Protein AF-A0A257XFT4-F1 (afdb_monomer_lite)

Structure (mmCIF, N/CA/C/O backbone):
data_AF-A0A257XFT4-F1
#
_entry.id   AF-A0A257XFT4-F1
#
loop_
_atom_site.group_PDB
_atom_site.id
_atom_site.type_symbol
_atom_site.label_atom_id
_atom_site.label_alt_id
_atom_site.label_comp_id
_atom_site.label_asym_id
_atom_site.label_entity_id
_atom_site.label_seq_id
_atom_site.pdbx_PDB_ins_code
_atom_site.Cartn_x
_atom_site.Cartn_y
_atom_site.Cartn_z
_atom_site.occupancy
_atom_site.B_iso_or_equiv
_atom_site.auth_seq_id
_atom_site.auth_comp_id
_atom_site.auth_asym_id
_atom_site.auth_atom_id
_atom_site.pdbx_PDB_model_num
ATOM 1 N N . GLY A 1 1 ? -15.581 -16.967 25.546 1.00 75.31 1 GLY A N 1
ATOM 2 C CA . GLY A 1 1 ? -16.459 -15.877 25.066 1.00 75.31 1 GLY A CA 1
ATOM 3 C C . GLY A 1 1 ? -16.541 -15.913 23.550 1.00 75.31 1 GLY A C 1
ATOM 4 O O . GLY A 1 1 ? -15.642 -16.477 22.939 1.00 75.31 1 GLY A O 1
ATOM 5 N N . LYS A 1 2 ? -17.598 -15.356 22.944 1.00 85.50 2 LYS A N 1
ATOM 6 C CA . LYS A 1 2 ? -17.711 -15.207 21.481 1.00 85.50 2 LYS A CA 1
ATOM 7 C C . LYS A 1 2 ? -17.192 -13.823 21.091 1.00 85.50 2 LYS A C 1
ATOM 9 O O . LYS A 1 2 ? -17.769 -12.830 21.520 1.00 85.50 2 LYS A O 1
ATOM 14 N N . LEU A 1 3 ? -16.100 -13.761 20.333 1.00 91.31 3 LEU A N 1
ATOM 15 C CA . LEU A 1 3 ? -15.593 -12.497 19.798 1.00 91.31 3 LEU A CA 1
ATOM 16 C C . LEU A 1 3 ? -16.538 -12.022 18.689 1.00 91.31 3 LEU A C 1
ATOM 18 O O . LEU A 1 3 ? -16.846 -12.787 17.775 1.00 91.31 3 LEU A O 1
ATOM 22 N N . VAL A 1 4 ? -16.999 -10.777 18.785 1.00 93.69 4 VAL A N 1
ATOM 23 C CA . VAL A 1 4 ? -17.816 -10.112 17.764 1.00 93.69 4 VAL A CA 1
ATOM 24 C C . VAL A 1 4 ? -17.033 -8.904 17.268 1.00 93.69 4 VAL A C 1
ATOM 26 O O . VAL A 1 4 ? -16.376 -8.224 18.053 1.00 93.69 4 VAL A O 1
ATOM 29 N N . LYS A 1 5 ? -17.057 -8.679 15.954 1.00 93.38 5 LYS A N 1
ATOM 30 C CA . LYS A 1 5 ? -16.371 -7.555 15.321 1.00 93.38 5 LYS A CA 1
ATOM 31 C C . LYS A 1 5 ? -17.011 -6.236 15.768 1.00 93.38 5 LYS A C 1
ATOM 33 O O . LYS A 1 5 ? -18.232 -6.122 15.751 1.00 93.38 5 LYS A O 1
ATOM 38 N N . ASP A 1 6 ? -16.176 -5.269 16.125 1.00 94.38 6 ASP A N 1
ATOM 39 C CA . ASP A 1 6 ? -16.593 -3.905 16.455 1.00 94.38 6 ASP A CA 1
ATOM 40 C C . ASP A 1 6 ? -16.508 -2.987 15.212 1.00 94.38 6 ASP A C 1
ATOM 42 O O . ASP A 1 6 ? -16.475 -3.452 14.065 1.00 94.38 6 ASP A O 1
ATOM 46 N N . GLN A 1 7 ? -16.479 -1.676 15.427 1.00 95.06 7 GLN A N 1
ATOM 47 C CA . GLN A 1 7 ? -16.328 -0.655 14.401 1.00 95.06 7 GLN A CA 1
ATOM 48 C C . GLN A 1 7 ? -15.032 -0.801 13.584 1.00 95.06 7 GLN A C 1
ATOM 50 O O . GLN A 1 7 ? -14.048 -1.428 13.985 1.00 95.06 7 GLN A O 1
ATOM 55 N N . LEU A 1 8 ? -15.039 -0.209 12.386 1.00 95.56 8 LEU A N 1
ATOM 56 C CA . LEU A 1 8 ? -13.880 -0.188 11.500 1.00 95.56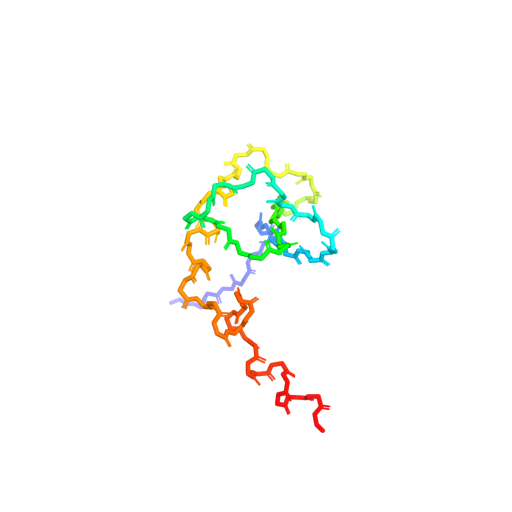 8 LEU A CA 1
ATOM 57 C C . LEU A 1 8 ? -12.747 0.619 12.145 1.00 95.56 8 LEU A C 1
AT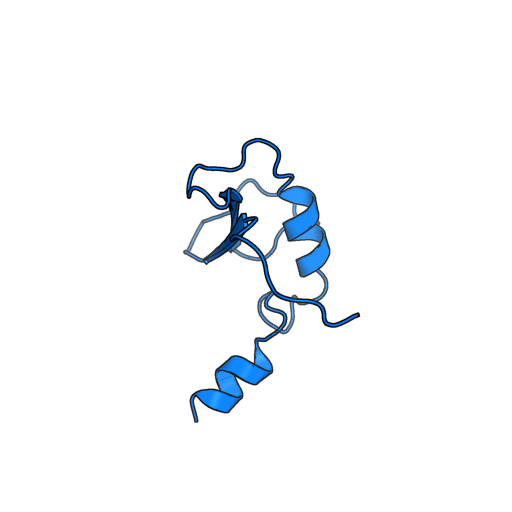OM 59 O O . LEU A 1 8 ? -12.919 1.796 12.430 1.00 95.56 8 LEU A O 1
ATOM 63 N N . ALA A 1 9 ? -11.584 0.000 12.343 1.00 95.06 9 ALA A N 1
ATOM 64 C CA . ALA A 1 9 ? -10.444 0.675 12.965 1.00 95.06 9 ALA A CA 1
ATOM 65 C C . ALA A 1 9 ? -9.642 1.529 11.967 1.00 95.06 9 ALA A C 1
ATOM 67 O O . ALA A 1 9 ? -9.261 2.660 12.270 1.00 95.06 9 ALA A O 1
ATOM 68 N N . ALA A 1 10 ? -9.372 0.990 10.775 1.00 96.31 10 ALA A N 1
ATOM 69 C CA . ALA A 1 10 ? -8.555 1.633 9.752 1.00 96.31 10 ALA A CA 1
ATOM 70 C C . ALA A 1 10 ? -8.767 0.989 8.376 1.00 96.31 10 ALA A C 1
A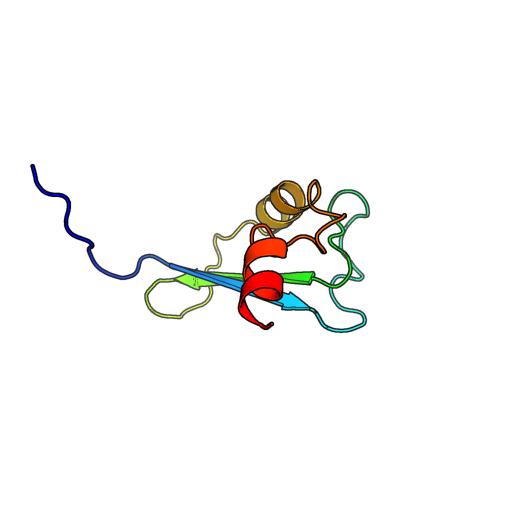TOM 72 O O . ALA A 1 10 ? -9.205 -0.160 8.275 1.00 96.31 10 ALA A O 1
ATOM 73 N N . VAL A 1 11 ? -8.386 1.721 7.330 1.00 97.56 11 VAL A N 1
ATOM 74 C CA . VAL A 1 11 ? -8.290 1.232 5.951 1.00 97.56 11 VAL A CA 1
ATOM 75 C C . VAL A 1 11 ? -6.879 1.493 5.437 1.00 97.56 11 VAL A C 1
ATOM 77 O O . VAL A 1 11 ? -6.362 2.601 5.559 1.00 97.56 11 VAL A O 1
ATOM 80 N N . PHE A 1 12 ? -6.258 0.478 4.842 1.00 97.31 12 PHE A N 1
ATOM 81 C CA . PHE A 1 12 ? -4.934 0.581 4.230 1.00 97.31 12 PHE A CA 1
ATOM 82 C C . PHE A 1 12 ? -5.053 0.359 2.728 1.00 97.31 12 PHE A C 1
ATOM 84 O O . PHE A 1 12 ? -5.759 -0.546 2.286 1.00 97.31 12 PHE A O 1
ATOM 91 N N . VAL A 1 13 ? -4.366 1.193 1.954 1.00 96.94 13 VAL A N 1
ATOM 92 C CA . VAL A 1 13 ? -4.427 1.192 0.493 1.00 96.94 13 VAL A CA 1
ATOM 93 C C . VAL A 1 13 ? -3.017 1.115 -0.069 1.00 96.94 13 VAL A C 1
ATOM 95 O O . VAL A 1 13 ? -2.101 1.792 0.403 1.00 96.94 13 VAL A O 1
ATOM 98 N N . MET A 1 14 ? -2.868 0.297 -1.105 1.00 97.00 14 MET A N 1
ATOM 99 C CA . MET A 1 14 ? -1.693 0.255 -1.963 1.00 97.00 14 MET A CA 1
ATOM 100 C C .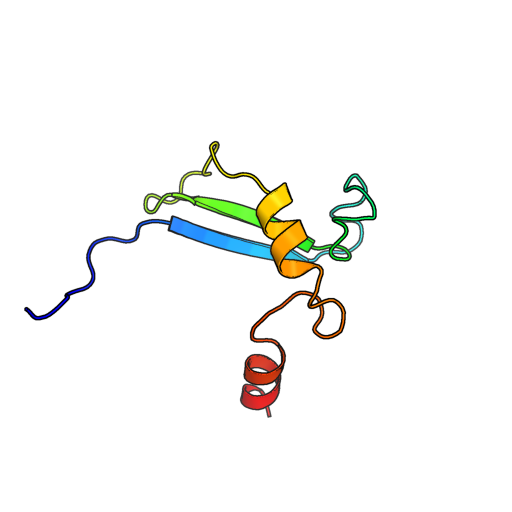 MET A 1 14 ? -2.123 0.655 -3.372 1.00 97.00 14 MET A C 1
ATOM 102 O O . MET A 1 14 ? -3.087 0.102 -3.896 1.00 97.00 14 MET A O 1
ATOM 106 N N . GLY A 1 15 ? -1.422 1.612 -3.976 1.00 96.12 15 GLY A N 1
ATOM 107 C CA . GLY A 1 15 ? -1.662 2.051 -5.350 1.00 96.12 15 GLY A CA 1
ATOM 108 C C . GLY A 1 15 ? -0.379 2.014 -6.169 1.00 96.12 15 GLY A C 1
ATOM 109 O O . GLY A 1 15 ? 0.683 2.364 -5.656 1.00 96.12 15 GLY A O 1
ATOM 110 N N . LYS A 1 16 ? -0.477 1.596 -7.431 1.00 95.69 16 LYS A N 1
ATOM 111 C CA . LYS A 1 16 ? 0.651 1.515 -8.365 1.00 95.69 16 LYS A CA 1
ATOM 112 C C . LYS A 1 16 ? 0.350 2.334 -9.609 1.00 95.69 16 LYS A C 1
ATOM 114 O O . LYS A 1 16 ? -0.711 2.167 -10.204 1.00 95.69 16 LYS A O 1
ATOM 119 N N . ASN A 1 17 ? 1.285 3.188 -10.009 1.00 96.25 17 ASN A N 1
ATOM 120 C CA . ASN A 1 17 ? 1.194 3.958 -11.247 1.00 96.25 17 ASN A CA 1
ATOM 121 C C . ASN A 1 17 ? 2.607 4.308 -11.738 1.00 96.25 17 ASN A C 1
ATOM 123 O O . ASN A 1 17 ? 3.459 4.566 -10.888 1.00 96.25 17 ASN A O 1
ATOM 127 N N . PRO A 1 18 ? 2.881 4.363 -13.055 1.00 96.44 18 PRO A N 1
ATOM 128 C CA . PRO A 1 18 ? 4.227 4.621 -13.554 1.00 96.44 18 PRO A CA 1
ATOM 129 C C . PRO A 1 18 ? 4.865 5.880 -12.958 1.00 96.44 18 PRO A C 1
ATOM 131 O O . PRO A 1 18 ? 4.259 6.953 -12.930 1.00 96.44 18 PRO A O 1
ATOM 134 N N . GLY A 1 19 ? 6.103 5.743 -12.481 1.00 93.12 19 GLY A N 1
A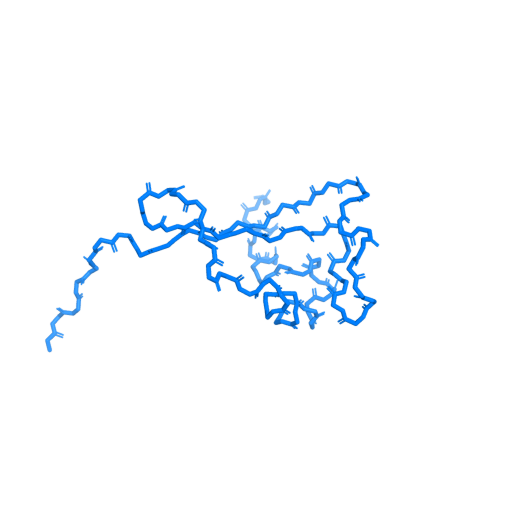TOM 135 C CA . GLY A 1 19 ? 6.896 6.848 -11.932 1.00 93.12 19 GLY A CA 1
ATOM 136 C C . GLY A 1 19 ? 6.588 7.208 -10.475 1.00 93.12 19 GLY A C 1
ATOM 137 O O . GLY A 1 19 ? 7.234 8.093 -9.906 1.00 93.12 19 GLY A O 1
ATOM 138 N N . TRP A 1 20 ? 5.637 6.531 -9.833 1.00 94.88 20 TRP A N 1
ATOM 139 C CA . TRP A 1 20 ? 5.410 6.693 -8.401 1.00 94.88 20 TRP A CA 1
ATOM 140 C C . TRP A 1 20 ? 6.553 6.103 -7.571 1.00 94.88 20 TRP A C 1
ATOM 142 O O . TRP A 1 20 ? 7.266 5.201 -7.990 1.00 94.88 20 TRP A O 1
ATOM 152 N N . GLY A 1 21 ? 6.761 6.636 -6.364 1.00 86.69 21 GLY A N 1
ATOM 153 C CA . GLY A 1 21 ? 7.800 6.127 -5.463 1.00 86.69 21 GLY A CA 1
ATOM 154 C C . GLY A 1 21 ? 9.237 6.391 -5.935 1.00 86.69 21 GLY A C 1
ATOM 155 O O . GLY A 1 21 ? 10.168 5.804 -5.389 1.00 86.69 21 GLY A O 1
ATOM 156 N N . ALA A 1 22 ? 9.447 7.290 -6.905 1.00 89.31 22 ALA A N 1
ATOM 157 C CA . ALA A 1 22 ? 10.774 7.623 -7.430 1.00 89.31 22 ALA A CA 1
ATOM 158 C C . ALA A 1 22 ? 11.772 8.086 -6.348 1.00 89.31 22 ALA A C 1
ATOM 160 O O . ALA A 1 22 ? 12.959 7.792 -6.456 1.00 89.31 22 ALA A O 1
ATOM 161 N N . GLY A 1 23 ? 11.292 8.757 -5.294 1.00 88.56 23 GLY A N 1
ATOM 162 C CA . GLY A 1 23 ? 12.109 9.232 -4.169 1.00 88.56 23 GLY A CA 1
ATOM 163 C C . GLY A 1 23 ? 12.348 8.214 -3.045 1.00 88.56 23 GLY A C 1
ATOM 164 O O . GLY A 1 23 ? 12.925 8.570 -2.023 1.00 88.56 23 GLY A O 1
ATOM 165 N N . VAL A 1 24 ? 11.879 6.971 -3.184 1.00 90.12 24 VAL A N 1
ATOM 166 C CA . VAL A 1 24 ? 12.006 5.943 -2.140 1.00 90.12 24 VAL A CA 1
ATOM 167 C C . VAL A 1 24 ? 13.397 5.295 -2.202 1.00 90.12 24 VAL A C 1
ATOM 169 O O . VAL A 1 24 ? 13.833 4.924 -3.297 1.00 90.12 24 VAL A O 1
ATOM 172 N N . PRO A 1 25 ? 14.095 5.100 -1.062 1.00 89.75 25 PRO A N 1
ATOM 173 C CA . PRO A 1 25 ? 15.388 4.418 -1.033 1.00 89.75 25 PRO A CA 1
ATOM 174 C C . PRO A 1 25 ? 15.329 3.023 -1.664 1.00 89.75 25 PRO A C 1
ATOM 176 O O . PRO A 1 25 ? 14.360 2.292 -1.471 1.00 89.75 25 PRO A O 1
ATOM 179 N N . ALA A 1 26 ? 16.395 2.609 -2.356 1.00 87.06 26 ALA A N 1
ATOM 180 C CA . ALA A 1 26 ? 16.427 1.338 -3.091 1.00 87.06 26 ALA A CA 1
ATOM 181 C C . ALA A 1 26 ? 16.079 0.112 -2.222 1.00 87.06 26 ALA A C 1
ATOM 183 O O . ALA A 1 26 ? 15.348 -0.767 -2.671 1.00 87.06 26 ALA A O 1
ATOM 184 N N . ALA A 1 27 ? 16.530 0.082 -0.962 1.00 86.62 27 ALA A N 1
ATOM 185 C CA . ALA A 1 27 ? 16.239 -1.003 -0.016 1.00 86.62 27 ALA A CA 1
ATOM 186 C C . ALA A 1 27 ? 14.745 -1.130 0.353 1.00 86.62 27 ALA A C 1
ATOM 188 O O . ALA A 1 27 ? 14.296 -2.186 0.795 1.00 86.62 27 ALA A O 1
ATOM 189 N N . GLN A 1 28 ? 13.974 -0.059 0.164 1.00 87.06 28 GLN A N 1
ATOM 190 C CA . GLN A 1 28 ? 12.541 0.033 0.452 1.00 87.06 28 GLN A CA 1
ATOM 191 C C . GLN A 1 28 ? 11.725 0.246 -0.829 1.00 87.06 28 GLN A C 1
ATOM 193 O O . GLN A 1 28 ? 10.557 0.637 -0.773 1.00 87.06 28 GLN A O 1
ATOM 198 N N . LYS A 1 29 ? 12.341 0.063 -2.002 1.00 91.06 29 LYS A N 1
ATOM 199 C CA . LYS A 1 29 ? 11.665 0.290 -3.269 1.00 91.06 29 LYS A CA 1
ATOM 200 C C . LYS A 1 29 ? 10.844 -0.938 -3.634 1.00 91.06 29 LYS A C 1
ATOM 202 O O . LYS A 1 29 ? 11.369 -1.989 -3.994 1.00 91.06 29 LYS A O 1
ATOM 207 N N . ASN A 1 30 ? 9.532 -0.766 -3.577 1.00 94.69 30 ASN A N 1
ATOM 208 C CA . ASN A 1 30 ? 8.551 -1.757 -3.986 1.00 94.69 30 ASN A CA 1
ATOM 209 C C . ASN A 1 30 ? 8.053 -1.388 -5.388 1.00 94.69 30 ASN A C 1
ATOM 211 O O . ASN A 1 30 ? 6.901 -1.003 -5.538 1.00 94.69 30 ASN A O 1
ATOM 215 N N . GLY A 1 31 ? 8.930 -1.370 -6.397 1.00 92.19 31 GLY A N 1
ATOM 216 C CA . GLY A 1 31 ? 8.586 -0.840 -7.725 1.00 92.19 31 GLY A CA 1
ATOM 217 C C . GLY A 1 31 ? 7.994 0.578 -7.654 1.00 92.19 31 GLY A C 1
ATOM 218 O O . GLY A 1 31 ? 8.557 1.440 -6.977 1.00 92.19 31 GLY A O 1
ATOM 219 N N . ASP A 1 32 ? 6.836 0.769 -8.295 1.00 95.75 32 ASP A N 1
ATOM 220 C CA . ASP A 1 32 ? 6.092 2.038 -8.326 1.00 95.75 32 ASP A CA 1
ATOM 221 C C . ASP A 1 32 ? 4.888 2.060 -7.353 1.00 95.75 32 ASP A C 1
ATOM 223 O O . ASP A 1 32 ? 3.887 2.746 -7.573 1.00 95.75 32 ASP A O 1
ATOM 227 N N . TRP A 1 33 ? 4.945 1.277 -6.268 1.00 96.81 33 TRP A N 1
ATOM 228 C CA . TRP A 1 33 ? 3.887 1.239 -5.255 1.00 96.81 33 TRP A CA 1
ATOM 229 C C . TRP A 1 33 ? 3.977 2.406 -4.249 1.00 96.81 33 TRP A C 1
ATOM 231 O O . TRP A 1 33 ? 5.034 2.708 -3.671 1.00 96.81 33 TRP A O 1
ATOM 241 N N . ILE A 1 34 ? 2.824 3.013 -3.961 1.00 95.44 34 ILE A N 1
ATOM 242 C CA . ILE A 1 34 ? 2.578 3.955 -2.862 1.00 95.44 34 ILE A CA 1
ATOM 243 C C . ILE A 1 34 ? 1.630 3.315 -1.854 1.00 95.44 34 ILE A C 1
ATOM 245 O O . ILE A 1 34 ? 0.696 2.604 -2.218 1.00 95.44 34 ILE A O 1
ATOM 249 N N . TYR A 1 35 ? 1.882 3.604 -0.582 1.00 96.62 35 TYR A N 1
ATOM 250 C CA . TYR A 1 35 ? 1.097 3.135 0.549 1.00 96.62 35 TYR A CA 1
ATOM 251 C C . TYR A 1 35 ? 0.371 4.327 1.166 1.00 96.62 35 TYR A C 1
ATOM 253 O O . TYR A 1 35 ? 0.911 5.431 1.234 1.00 96.62 35 TYR A O 1
ATOM 261 N N . SER A 1 36 ? -0.860 4.113 1.608 1.00 96.62 36 SER A 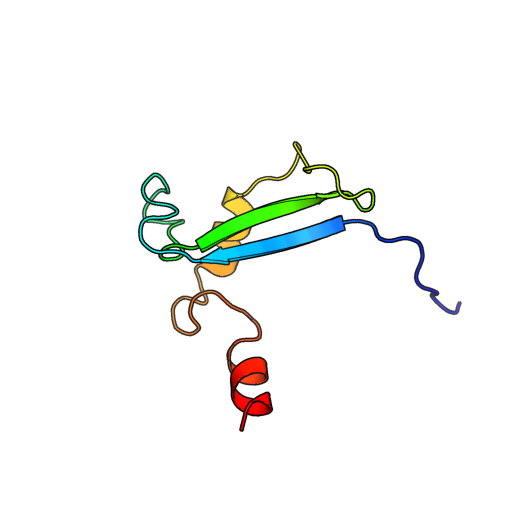N 1
ATOM 262 C CA . SER A 1 36 ? -1.656 5.109 2.319 1.00 96.62 36 SER A CA 1
ATOM 263 C C . SER A 1 36 ? -2.482 4.423 3.393 1.00 96.62 36 SER A C 1
ATOM 265 O O . SER A 1 36 ? -2.906 3.278 3.236 1.00 96.62 36 SER A O 1
ATOM 267 N N . ALA A 1 37 ? -2.688 5.119 4.500 1.00 97.88 37 ALA A N 1
ATOM 268 C CA . ALA A 1 37 ? -3.483 4.633 5.612 1.00 97.88 37 ALA A CA 1
ATOM 269 C C . ALA A 1 37 ? -4.520 5.686 5.983 1.00 97.88 37 ALA A C 1
ATOM 271 O O . ALA A 1 37 ? -4.226 6.881 6.000 1.00 97.88 37 ALA A O 1
ATOM 272 N N . PHE A 1 38 ? -5.716 5.224 6.312 1.00 97.88 38 PHE A N 1
ATOM 273 C CA . PHE A 1 38 ? -6.851 6.038 6.707 1.00 97.88 38 PHE A CA 1
ATOM 274 C C . PHE A 1 38 ? -7.406 5.498 8.020 1.00 97.88 38 PHE A C 1
ATOM 276 O O . PHE A 1 38 ? -7.394 4.288 8.266 1.00 97.88 38 PHE A O 1
ATOM 283 N N . LYS A 1 39 ? -7.883 6.395 8.875 1.00 97.81 39 LYS A N 1
ATOM 284 C CA . LYS A 1 39 ? -8.627 6.036 10.084 1.00 97.81 39 LYS A CA 1
ATOM 285 C C . LYS A 1 39 ? -9.955 5.381 9.695 1.00 97.81 39 LYS A C 1
ATOM 287 O O . LYS A 1 39 ? -10.409 5.513 8.560 1.00 97.81 39 LYS A O 1
ATOM 292 N N . GLY A 1 40 ? -10.610 4.708 10.637 1.00 96.31 40 GLY A N 1
ATOM 293 C CA . GLY A 1 40 ? -11.951 4.146 10.429 1.00 96.31 40 GLY A CA 1
ATOM 294 C C . GLY A 1 40 ? -13.008 5.164 9.985 1.00 96.31 40 GLY A C 1
ATOM 295 O O . GLY A 1 40 ? -13.971 4.808 9.315 1.00 96.31 40 GLY A O 1
ATOM 296 N N . THR A 1 41 ? -12.782 6.433 10.316 1.00 95.38 41 THR A N 1
ATOM 297 C CA . THR A 1 41 ? -13.560 7.618 9.929 1.00 95.38 41 THR A CA 1
ATOM 298 C C . THR A 1 41 ? -13.301 8.087 8.493 1.00 95.38 41 THR A C 1
ATOM 300 O O . THR A 1 41 ? -14.046 8.912 7.976 1.00 95.38 41 THR A O 1
ATOM 303 N N . GLY A 1 42 ? -12.261 7.567 7.833 1.00 95.56 42 GLY A N 1
ATOM 304 C CA . GLY A 1 42 ? -11.886 7.903 6.458 1.00 95.56 42 GLY A CA 1
ATOM 305 C C . GLY A 1 42 ? -10.847 9.019 6.324 1.00 95.56 42 GLY A C 1
ATOM 306 O O . GLY A 1 42 ? -10.322 9.216 5.229 1.00 95.56 42 GLY A O 1
ATOM 307 N N . GLU A 1 43 ? -10.484 9.725 7.400 1.00 97.50 43 GLU A N 1
ATOM 308 C CA . GLU A 1 43 ? -9.409 10.723 7.319 1.00 97.50 43 GLU A CA 1
ATOM 309 C C . GLU A 1 43 ? -8.030 10.060 7.164 1.00 97.50 43 GLU A C 1
ATOM 311 O O . GLU A 1 43 ? -7.807 8.970 7.706 1.00 97.50 43 GLU A O 1
ATOM 316 N N . PRO A 1 44 ? -7.062 10.718 6.495 1.00 97.19 44 PRO A N 1
ATOM 317 C CA . PRO A 1 44 ? -5.686 10.240 6.448 1.00 97.19 44 PRO A CA 1
ATOM 318 C C . PRO A 1 44 ? -5.115 9.981 7.846 1.00 97.19 44 PRO A C 1
ATOM 320 O O . PRO A 1 44 ? -5.266 10.780 8.774 1.00 97.19 44 PRO A O 1
ATOM 323 N N . ASN A 1 45 ? -4.411 8.863 7.995 1.00 96.75 45 ASN A N 1
ATOM 324 C CA . ASN A 1 45 ? -3.719 8.530 9.227 1.00 96.75 45 ASN A CA 1
ATOM 325 C C . ASN A 1 45 ? -2.310 9.147 9.228 1.00 96.75 45 ASN A C 1
ATOM 327 O O . ASN A 1 45 ? -1.366 8.567 8.692 1.00 96.75 45 ASN A O 1
ATOM 331 N N . GLY A 1 46 ? -2.167 10.315 9.861 1.00 93.81 46 GLY A N 1
ATOM 332 C CA . GLY A 1 46 ? -0.886 11.024 9.987 1.00 93.81 46 GLY A CA 1
ATOM 333 C C . GLY A 1 46 ? 0.177 10.312 10.837 1.00 93.81 46 GLY A C 1
ATOM 334 O O . GLY A 1 46 ? 1.347 10.680 10.783 1.00 93.81 46 GLY A O 1
ATOM 335 N N . GLU A 1 47 ? -0.194 9.282 11.599 1.00 94.75 47 GLU A N 1
ATOM 336 C CA . GLU A 1 47 ? 0.741 8.507 12.424 1.00 94.75 47 GLU A CA 1
ATOM 337 C C . GLU A 1 47 ? 1.372 7.335 11.657 1.00 94.75 47 GLU A C 1
ATOM 339 O O . GLU A 1 47 ? 2.346 6.734 12.122 1.00 94.75 47 GLU A O 1
ATOM 344 N N . ALA A 1 48 ? 0.851 7.020 10.467 1.00 94.75 48 ALA A N 1
ATOM 345 C CA . ALA A 1 48 ? 1.310 5.900 9.662 1.00 94.75 48 ALA A CA 1
ATOM 346 C C . ALA A 1 48 ? 2.783 6.051 9.245 1.00 94.75 48 ALA A C 1
ATOM 348 O O . ALA A 1 48 ? 3.223 7.096 8.765 1.00 94.75 48 ALA A O 1
ATOM 349 N N . LYS A 1 49 ? 3.555 4.971 9.407 1.00 95.00 49 LYS A N 1
ATOM 350 C CA . LYS A 1 49 ? 4.977 4.906 9.043 1.00 95.00 49 LYS A CA 1
ATOM 351 C C . LYS A 1 49 ? 5.148 4.077 7.774 1.00 95.00 49 LYS A C 1
ATOM 353 O O . LYS A 1 49 ? 5.269 2.861 7.841 1.00 95.00 49 LYS A O 1
ATOM 358 N N . TYR A 1 50 ? 5.159 4.725 6.611 1.00 94.06 50 TYR A N 1
ATOM 359 C CA . TYR A 1 50 ? 5.160 4.020 5.320 1.00 94.06 50 TYR A CA 1
ATOM 360 C C . TYR A 1 50 ? 6.416 3.180 5.053 1.00 94.06 50 TYR A C 1
ATOM 362 O O . TYR A 1 50 ? 6.360 2.214 4.293 1.00 94.06 50 TYR A O 1
ATOM 370 N N . ASP A 1 51 ? 7.523 3.489 5.721 1.00 94.06 51 ASP A N 1
ATOM 371 C CA . ASP A 1 51 ? 8.766 2.719 5.637 1.00 94.06 51 ASP A CA 1
ATOM 372 C C . ASP A 1 51 ? 8.590 1.283 6.152 1.00 94.06 51 ASP A C 1
ATOM 374 O O . ASP A 1 51 ? 9.185 0.346 5.608 1.00 94.06 51 ASP A O 1
ATOM 378 N N . THR A 1 52 ? 7.730 1.079 7.159 1.00 94.56 52 THR A N 1
ATOM 379 C CA . THR A 1 52 ? 7.426 -0.261 7.686 1.00 94.56 52 THR A CA 1
ATOM 380 C C . THR A 1 52 ? 6.561 -1.049 6.707 1.00 94.56 52 THR A C 1
ATOM 382 O O . THR A 1 52 ? 6.813 -2.236 6.495 1.00 94.56 52 THR A O 1
ATOM 385 N N . CYS A 1 53 ? 5.610 -0.384 6.037 1.00 95.56 53 CYS A N 1
ATOM 386 C CA . CYS A 1 53 ? 4.796 -0.977 4.976 1.00 95.56 53 CYS A CA 1
ATOM 387 C C . CYS A 1 53 ? 5.693 -1.482 3.841 1.00 95.56 53 CYS A C 1
ATOM 389 O O . CYS A 1 53 ? 5.636 -2.651 3.468 1.00 95.56 53 CYS A O 1
ATOM 391 N N . ARG A 1 54 ? 6.587 -0.618 3.349 1.00 95.31 54 ARG A N 1
ATOM 392 C CA . ARG A 1 54 ? 7.525 -0.944 2.267 1.00 95.31 54 ARG A CA 1
ATOM 393 C C . ARG A 1 54 ? 8.412 -2.127 2.626 1.00 95.31 54 ARG A C 1
ATOM 395 O O . ARG A 1 54 ? 8.419 -3.124 1.909 1.00 95.31 54 ARG A O 1
ATOM 402 N N . THR A 1 55 ? 9.074 -2.046 3.780 1.00 94.75 55 THR A N 1
ATOM 403 C CA . THR A 1 55 ? 10.011 -3.073 4.255 1.00 94.75 55 THR A CA 1
ATOM 404 C C . THR A 1 55 ? 9.334 -4.434 4.429 1.00 94.75 55 THR A C 1
ATOM 406 O O . THR A 1 55 ? 9.893 -5.448 4.020 1.00 94.75 55 THR A O 1
ATOM 409 N N . CYS A 1 56 ? 8.116 -4.473 4.981 1.00 96.25 56 CYS A N 1
ATOM 410 C CA . CYS A 1 56 ? 7.360 -5.718 5.147 1.00 96.25 56 CYS A CA 1
ATOM 411 C C . CYS A 1 56 ? 6.980 -6.356 3.801 1.00 96.25 56 CYS A C 1
ATOM 413 O O . CYS A 1 56 ? 6.963 -7.578 3.675 1.00 96.25 56 CYS A O 1
ATOM 415 N N . HIS A 1 57 ? 6.725 -5.535 2.783 1.00 96.44 57 HIS A N 1
ATOM 416 C CA . HIS A 1 57 ? 6.353 -5.996 1.450 1.00 96.44 57 HIS A CA 1
ATOM 417 C C . HIS A 1 57 ? 7.560 -6.312 0.546 1.00 96.44 57 HIS A C 1
ATOM 419 O O . HIS A 1 57 ? 7.399 -7.042 -0.430 1.00 96.44 57 HIS A O 1
ATOM 425 N N . THR A 1 58 ? 8.770 -5.819 0.845 1.00 94.94 58 THR A N 1
ATOM 426 C CA . THR A 1 58 ? 9.989 -6.041 0.036 1.00 94.94 58 THR A CA 1
ATOM 427 C C . THR A 1 58 ? 10.282 -7.519 -0.282 1.00 94.94 58 THR A C 1
ATOM 429 O O . THR A 1 58 ? 10.613 -7.806 -1.436 1.00 94.94 58 THR A O 1
ATOM 432 N N . PRO A 1 59 ? 10.143 -8.483 0.656 1.00 95.19 59 PRO A N 1
ATOM 433 C CA . PRO A 1 59 ? 10.404 -9.897 0.372 1.00 95.19 59 PRO A CA 1
ATOM 434 C C . PRO A 1 59 ? 9.496 -10.501 -0.710 1.00 95.19 59 PRO A C 1
ATOM 436 O O . PRO A 1 59 ? 9.836 -11.526 -1.289 1.00 95.19 59 PRO A O 1
ATOM 439 N N . LEU A 1 60 ? 8.361 -9.866 -1.015 1.00 96.19 60 LEU A N 1
ATOM 440 C CA . LEU A 1 60 ? 7.380 -10.322 -2.002 1.00 96.19 60 LEU A CA 1
ATOM 441 C C . LEU A 1 60 ? 7.654 -9.794 -3.418 1.00 96.19 60 LEU A C 1
ATOM 443 O O . LEU A 1 60 ? 6.732 -9.710 -4.229 1.00 96.19 60 LEU A O 1
ATOM 447 N N . LYS A 1 61 ? 8.895 -9.410 -3.731 1.00 95.06 61 LYS A N 1
ATOM 448 C CA . LYS A 1 61 ? 9.283 -8.867 -5.046 1.00 95.06 61 LYS A CA 1
ATOM 449 C C . LYS A 1 61 ? 8.813 -9.730 -6.232 1.00 95.06 61 LYS A C 1
ATOM 451 O O . LYS A 1 61 ? 8.398 -9.183 -7.246 1.00 95.06 61 LYS A O 1
ATOM 456 N N . ASP A 1 62 ? 8.794 -11.054 -6.070 1.00 95.81 62 ASP A N 1
ATOM 457 C CA . ASP A 1 62 ? 8.400 -12.005 -7.121 1.00 95.81 62 ASP A CA 1
ATOM 458 C C . ASP A 1 62 ? 6.870 -12.105 -7.292 1.00 95.81 62 ASP A C 1
ATOM 460 O O . ASP A 1 62 ? 6.382 -12.734 -8.225 1.00 95.81 62 ASP A O 1
ATOM 464 N N . LYS A 1 63 ? 6.106 -11.460 -6.402 1.00 96.50 63 LYS A N 1
ATOM 465 C CA . LYS A 1 63 ? 4.636 -11.370 -6.402 1.00 96.50 63 LYS A CA 1
ATOM 466 C C . LYS A 1 63 ? 4.157 -9.925 -6.530 1.00 96.50 63 LYS A C 1
ATOM 468 O O . LYS A 1 63 ? 3.127 -9.549 -5.971 1.00 96.50 63 LYS A O 1
ATOM 473 N N . ASP A 1 64 ? 4.973 -9.090 -7.174 1.00 95.75 64 ASP A N 1
ATOM 474 C CA . ASP A 1 64 ? 4.764 -7.645 -7.301 1.00 95.75 64 ASP A CA 1
ATOM 475 C C . ASP A 1 64 ? 4.395 -6.976 -5.965 1.00 95.75 64 ASP A C 1
ATOM 477 O O . ASP A 1 64 ? 3.548 -6.089 -5.897 1.00 95.75 64 ASP A O 1
ATOM 481 N N . TYR A 1 65 ? 5.039 -7.423 -4.883 1.00 96.44 65 TYR A N 1
ATOM 482 C CA . TYR A 1 65 ? 4.868 -6.904 -3.529 1.00 96.44 65 TYR A CA 1
ATOM 483 C C . TYR A 1 65 ? 3.472 -7.125 -2.913 1.00 96.44 65 TYR A C 1
ATOM 485 O O . TYR A 1 65 ? 3.145 -6.478 -1.921 1.00 96.44 65 TYR A O 1
ATOM 493 N N . VAL A 1 66 ? 2.644 -8.037 -3.440 1.00 96.25 66 VAL A N 1
ATOM 494 C CA . VAL A 1 66 ? 1.276 -8.304 -2.950 1.00 96.25 66 VAL A CA 1
ATOM 495 C C . VAL A 1 66 ? 1.168 -9.704 -2.336 1.00 96.25 66 VAL A C 1
ATOM 497 O O . VAL A 1 66 ? 1.422 -10.712 -2.988 1.00 96.25 66 VAL A O 1
ATOM 500 N N . PHE A 1 67 ? 0.730 -9.795 -1.073 1.00 96.19 67 PHE A N 1
ATOM 501 C CA . PHE A 1 67 ? 0.623 -11.077 -0.352 1.00 96.19 67 PHE A CA 1
ATOM 502 C C . PHE A 1 67 ? -0.355 -12.065 -1.001 1.00 96.19 67 PHE A C 1
ATOM 504 O O . PHE A 1 67 ? -0.064 -13.255 -1.089 1.00 96.19 67 PHE A O 1
ATOM 511 N N . ARG A 1 68 ? -1.512 -11.574 -1.459 1.00 94.75 68 ARG A N 1
ATOM 512 C CA . ARG A 1 68 ? -2.579 -12.382 -2.075 1.00 94.75 68 ARG A CA 1
ATOM 513 C C . ARG A 1 68 ? -2.526 -12.390 -3.606 1.00 94.75 68 ARG A C 1
ATOM 515 O O . ARG A 1 68 ? -3.556 -12.563 -4.248 1.00 94.75 68 ARG A O 1
ATOM 522 N N . TYR A 1 69 ? -1.342 -12.185 -4.189 1.00 95.31 69 TYR A N 1
ATOM 523 C CA . TYR A 1 69 ? -1.149 -12.171 -5.643 1.00 95.31 69 TYR A CA 1
ATOM 524 C C . TYR A 1 69 ? -1.706 -13.444 -6.301 1.00 95.31 69 TYR A C 1
ATOM 526 O O . TYR A 1 69 ? -2.578 -13.363 -7.162 1.00 95.31 69 TYR A O 1
ATOM 534 N N . ASP A 1 70 ? -1.274 -14.619 -5.832 1.00 94.69 70 ASP A N 1
ATOM 535 C CA . ASP A 1 70 ? -1.678 -15.899 -6.428 1.00 94.69 70 ASP A CA 1
ATOM 536 C C . ASP A 1 70 ? -3.187 -16.148 -6.287 1.00 94.69 70 ASP A C 1
ATOM 538 O O . ASP A 1 70 ? -3.829 -16.589 -7.234 1.00 94.69 70 ASP A O 1
ATOM 542 N N . GLU A 1 71 ? -3.766 -15.827 -5.123 1.00 94.62 71 GLU A N 1
ATOM 543 C CA . GLU A 1 71 ? -5.207 -15.957 -4.855 1.00 94.62 71 GLU A CA 1
ATOM 544 C C . GLU A 1 71 ? -6.027 -15.080 -5.811 1.00 94.62 71 GLU A C 1
ATOM 546 O O . GLU A 1 71 ? -6.996 -15.554 -6.402 1.00 94.62 71 GLU A O 1
ATOM 551 N N . HIS A 1 72 ? -5.610 -13.825 -6.012 1.00 90.62 72 HIS A N 1
ATOM 552 C CA . HIS A 1 72 ? -6.276 -12.903 -6.928 1.00 90.62 72 HIS A CA 1
ATOM 553 C C . HIS A 1 72 ? -6.273 -13.438 -8.365 1.00 90.62 72 HIS A C 1
ATOM 555 O O . HIS A 1 72 ? -7.331 -13.549 -8.977 1.00 90.62 72 HIS A O 1
ATOM 561 N N . PHE A 1 73 ? -5.110 -13.827 -8.895 1.00 90.88 73 PHE A N 1
ATOM 562 C CA . PHE A 1 73 ? -5.012 -14.303 -10.280 1.00 90.88 73 PHE A CA 1
ATOM 563 C C . PHE A 1 73 ? -5.541 -15.729 -10.485 1.00 90.88 73 PHE A C 1
ATOM 565 O O . PHE A 1 73 ? -5.868 -16.100 -11.612 1.00 90.88 73 PHE A O 1
ATOM 572 N N . ALA A 1 74 ? -5.670 -16.530 -9.427 1.00 92.12 74 ALA A N 1
ATOM 573 C CA . ALA A 1 74 ? -6.379 -17.804 -9.488 1.00 92.12 74 ALA A CA 1
ATOM 574 C C . ALA A 1 74 ? -7.902 -17.615 -9.582 1.00 92.12 74 ALA A C 1
ATOM 576 O O . ALA A 1 74 ? -8.554 -18.375 -10.292 1.00 92.12 74 ALA A O 1
ATOM 577 N N . ALA A 1 75 ? -8.460 -16.607 -8.902 1.00 83.81 75 ALA A N 1
ATOM 578 C CA . ALA A 1 75 ? -9.899 -16.329 -8.872 1.00 83.81 75 ALA A CA 1
ATOM 579 C C . ALA A 1 75 ? -10.441 -15.634 -10.137 1.00 83.81 75 ALA A C 1
ATOM 581 O O . ALA A 1 75 ? -11.653 -15.564 -10.317 1.00 83.81 75 ALA A O 1
ATOM 582 N N . VAL A 1 76 ? -9.562 -15.103 -10.992 1.00 73.50 76 VAL A N 1
ATOM 583 C CA . VAL A 1 76 ? -9.918 -14.370 -12.225 1.00 73.50 76 VAL A CA 1
ATOM 584 C C . VAL A 1 76 ? -9.891 -15.282 -13.473 1.00 73.50 76 VAL A C 1
ATOM 586 O O . VAL A 1 76 ? -10.046 -14.804 -14.594 1.00 73.50 76 VAL A O 1
ATOM 589 N N . LYS A 1 77 ? -9.695 -16.596 -13.296 1.00 53.41 77 LYS A N 1
ATOM 590 C CA . LYS A 1 77 ? -9.760 -17.596 -14.377 1.00 53.41 77 LYS A CA 1
ATOM 591 C C . LYS A 1 77 ? -11.180 -18.043 -14.698 1.00 53.41 77 LYS A C 1
ATOM 593 O O . LYS A 1 77 ? -11.982 -18.179 -13.750 1.00 53.41 77 LYS A O 1
#

pLDDT: mean 93.18, std 6.36, range [53.41, 97.88]

Secondary structure (DSSP, 8-state):
------S--EEEEEEE-TTTTTTS-GGG--TTEEEEEEETTSSB-TT--HHHHHHHHGGGGGGTT-TTHHHHHHHT-

Sequence (77 aa):
GKLVKDQLAAVFVMGKNPGWGAGVPAAQKNGDWIYSAFKGTGEPNGEAKYDTCRTCHTPLKDKDYVFRYDEHFAAVK

Foldseek 3Di:
DDDDDDADAKDKDKDADPPAPVVPDPLLPLDRIDIWMAGSVGHTDPVDDVSVVSNVQVVVSVQSSDPCSVVVVVVVD

Radius of gyration: 15.04 Å; chains: 1; bounding box: 34×29×39 Å